Protein AF-A0A957FI33-F1 (afdb_monomer)

Radius of gyration: 19.92 Å; Cα contacts (8 Å, |Δi|>4): 102; chains: 1; bounding box: 42×33×59 Å

Sequence (105 aa):
GLIIGQDITTRKHAEAALRESRSEFNLQQQIATTLLTTPEEHVYEQLLQTILDIFTSEYGYVGYIDDNGDLVLTSLTQNTGHIHQNVDRNIVFPHESWSGIWGKS

Secondary structure (DSSP, 8-state):
-HHHHHHHHHHHHHHHHHHHHHHHHHHHHHHHHHHHHS-GGGHHHHHHHHHHHHHT-S--EEEEE-TTS-EEEEEEB-TTSPBPS--SS-EEE-GGG--GGGS--

Foldseek 3Di:
DVPVVVVVVVVVVVVVVVVVVVLVVVLVVLLVCLCVPPDPLCSQVSNQVSVCVSVVHQWDWDFDQDPQRWTWTPWIADPVSDIDNDPPPTDIHHQCNDDDPSHDD

Structure (mmCIF, N/CA/C/O backbone):
data_AF-A0A957FI33-F1
#
_entry.id   AF-A0A957FI33-F1
#
loop_
_atom_site.group_PDB
_atom_site.id
_atom_site.type_symbol
_atom_site.label_atom_id
_atom_site.label_alt_id
_atom_site.label_comp_id
_atom_site.label_asym_id
_atom_site.label_entity_id
_atom_site.label_seq_id
_atom_site.pdbx_PDB_ins_code
_atom_site.Cartn_x
_atom_site.Cartn_y
_atom_site.Cartn_z
_atom_site.occupancy
_atom_site.B_iso_or_equiv
_atom_site.auth_seq_id
_atom_site.auth_comp_id
_atom_site.auth_asym_id
_atom_site.auth_atom_id
_atom_site.pdbx_PDB_model_num
ATOM 1 N N . GLY A 1 1 ? -21.829 -5.369 41.388 1.00 55.25 1 GLY A N 1
ATOM 2 C CA . GLY A 1 1 ? -20.380 -5.269 41.132 1.00 55.25 1 GLY A CA 1
ATOM 3 C C . GLY A 1 1 ? -19.989 -5.905 39.810 1.00 55.25 1 GLY A C 1
ATOM 4 O O . GLY A 1 1 ? -19.636 -5.182 38.896 1.00 55.25 1 GLY A O 1
ATOM 5 N N . LEU A 1 2 ? -20.078 -7.236 39.695 1.00 58.69 2 LEU A N 1
ATOM 6 C CA . LEU A 1 2 ? -19.484 -8.007 38.588 1.00 58.69 2 LEU A CA 1
ATOM 7 C C . LEU A 1 2 ? -20.294 -8.017 37.270 1.00 58.69 2 LEU A C 1
ATOM 9 O O . LEU A 1 2 ? -19.712 -8.059 36.192 1.00 58.69 2 LEU A O 1
ATOM 13 N N . ILE A 1 3 ? -21.627 -7.937 37.352 1.00 60.59 3 ILE A N 1
ATOM 14 C CA . ILE A 1 3 ? -22.534 -8.082 36.193 1.00 60.59 3 ILE A CA 1
ATOM 15 C C . ILE A 1 3 ? -22.402 -6.907 35.206 1.00 60.59 3 ILE A C 1
ATOM 17 O O . ILE A 1 3 ? -22.408 -7.111 33.999 1.00 60.59 3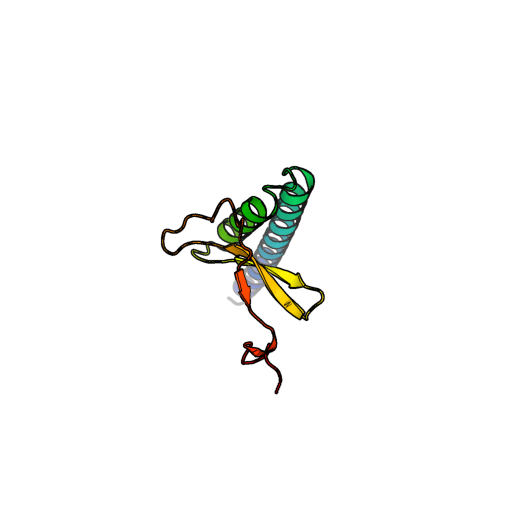 ILE A O 1
ATOM 21 N N . ILE A 1 4 ? -22.186 -5.687 35.712 1.00 61.75 4 ILE A N 1
ATOM 22 C CA . ILE A 1 4 ? -22.021 -4.479 34.884 1.00 61.75 4 ILE A CA 1
ATOM 23 C C . ILE A 1 4 ? -20.700 -4.527 34.093 1.00 61.75 4 ILE A C 1
ATOM 25 O O . ILE A 1 4 ? -20.643 -4.072 32.956 1.00 61.75 4 ILE A O 1
ATOM 29 N N . GLY A 1 5 ? -19.641 -5.107 34.670 1.00 62.69 5 GLY A N 1
ATOM 30 C CA . GLY A 1 5 ? -18.337 -5.221 34.011 1.00 62.69 5 GLY A CA 1
ATOM 31 C C . GLY A 1 5 ? -18.353 -6.178 32.818 1.00 62.69 5 GLY A C 1
ATOM 32 O O . GLY A 1 5 ? -17.862 -5.818 31.754 1.00 62.69 5 GLY A O 1
ATOM 33 N N . GLN A 1 6 ? -18.962 -7.362 32.968 1.00 64.06 6 GLN A N 1
ATOM 34 C CA . GLN A 1 6 ? -19.041 -8.352 31.885 1.00 64.06 6 GLN A CA 1
ATOM 35 C C . GLN A 1 6 ? -19.915 -7.888 30.712 1.00 64.06 6 GLN A C 1
ATOM 37 O O . GLN A 1 6 ? -19.545 -8.109 29.560 1.00 64.06 6 GLN A O 1
ATOM 42 N N . ASP A 1 7 ? -21.025 -7.198 30.990 1.00 69.06 7 ASP A N 1
ATOM 43 C CA . ASP A 1 7 ? -21.898 -6.613 29.962 1.00 69.06 7 ASP A CA 1
ATOM 44 C C . ASP A 1 7 ? -21.135 -5.577 29.108 1.00 69.06 7 ASP A C 1
ATOM 46 O O . ASP A 1 7 ? -21.093 -5.656 27.876 1.00 69.06 7 ASP A O 1
ATOM 50 N N . ILE A 1 8 ? -20.387 -4.678 29.765 1.00 76.88 8 ILE A N 1
ATOM 51 C CA . ILE A 1 8 ? -19.558 -3.676 29.082 1.00 76.88 8 ILE A CA 1
ATOM 52 C C . ILE A 1 8 ? -18.448 -4.337 28.252 1.00 76.88 8 ILE A C 1
ATOM 54 O O . ILE A 1 8 ? -18.197 -3.891 27.130 1.00 76.88 8 ILE A O 1
ATOM 58 N N . THR A 1 9 ? -17.795 -5.391 28.753 1.00 82.94 9 THR A N 1
ATOM 59 C CA . THR A 1 9 ? -16.736 -6.095 28.012 1.00 82.94 9 THR A CA 1
ATOM 60 C C . THR A 1 9 ? -17.270 -6.746 26.739 1.00 82.94 9 THR A C 1
ATOM 62 O O . THR A 1 9 ? -16.685 -6.540 25.673 1.00 82.94 9 THR A O 1
ATOM 65 N N . THR A 1 10 ? -18.387 -7.475 26.816 1.00 85.44 10 THR A N 1
ATOM 66 C CA . THR A 1 10 ? -18.990 -8.147 25.654 1.00 85.44 10 THR A CA 1
ATOM 67 C C . THR A 1 10 ? -19.442 -7.138 24.603 1.00 85.44 10 THR A C 1
ATOM 69 O O . THR A 1 10 ? -19.105 -7.280 23.426 1.00 85.44 10 THR A O 1
ATOM 72 N N . ARG A 1 11 ? -20.126 -6.064 25.019 1.00 86.00 11 ARG A N 1
ATOM 73 C CA . ARG A 1 11 ? -20.549 -4.999 24.100 1.00 86.00 11 ARG A CA 1
ATOM 74 C C . ARG A 1 11 ? -19.356 -4.336 23.413 1.00 86.00 11 ARG A C 1
ATOM 76 O O . ARG A 1 11 ? -19.396 -4.106 22.209 1.00 86.00 11 ARG A O 1
ATOM 83 N N . LYS A 1 12 ? -18.278 -4.060 24.152 1.00 87.12 12 LYS A N 1
ATOM 84 C CA . LYS A 1 12 ? -17.068 -3.442 23.592 1.00 87.12 12 LYS A CA 1
ATOM 85 C C . LYS A 1 12 ? -16.362 -4.326 22.567 1.00 87.12 12 LYS A C 1
ATOM 87 O O . LYS A 1 12 ? -15.876 -3.798 21.572 1.00 87.12 12 LYS A O 1
ATOM 92 N N . HIS A 1 13 ? -16.340 -5.642 22.773 1.00 86.75 13 HIS A N 1
ATOM 93 C CA . HIS A 1 13 ? -15.785 -6.577 21.791 1.00 86.75 13 HIS A CA 1
ATOM 94 C C . HIS A 1 13 ? -16.650 -6.651 20.531 1.00 86.75 13 HIS A C 1
ATOM 96 O O . HIS A 1 13 ? -16.116 -6.588 19.428 1.00 86.75 13 HIS A O 1
ATOM 102 N N . ALA A 1 14 ? -17.977 -6.705 20.684 1.00 89.25 14 ALA A N 1
ATOM 103 C CA . ALA A 1 14 ? -18.894 -6.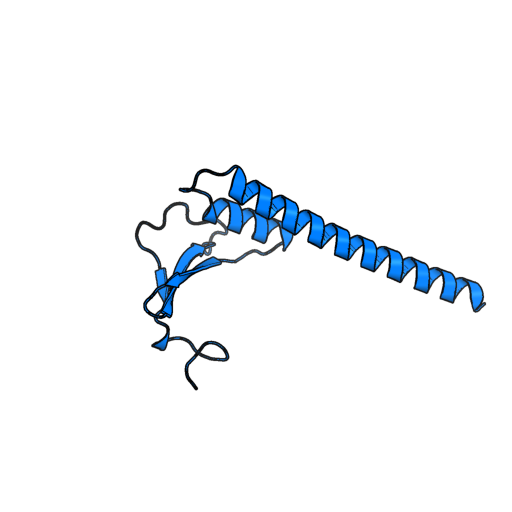675 19.547 1.00 89.25 14 ALA A CA 1
ATOM 104 C C . ALA A 1 14 ? -18.769 -5.368 18.740 1.00 89.25 14 ALA A C 1
ATOM 106 O O . ALA A 1 14 ? -18.735 -5.403 17.514 1.00 89.25 14 ALA A O 1
ATOM 107 N N . GLU A 1 15 ? -18.631 -4.220 19.412 1.00 90.56 15 GLU A N 1
ATOM 108 C CA . GLU A 1 15 ? -18.373 -2.927 18.760 1.00 90.56 15 GLU A CA 1
ATOM 109 C C . GLU A 1 15 ? -17.034 -2.899 18.018 1.00 90.56 15 GLU A C 1
ATOM 111 O O . GLU A 1 15 ? -16.961 -2.378 16.905 1.00 90.56 15 GLU A O 1
ATOM 116 N N . ALA A 1 16 ? -15.974 -3.448 18.616 1.00 90.31 16 ALA A N 1
ATOM 117 C CA . ALA A 1 16 ? -14.657 -3.505 17.993 1.00 90.31 16 ALA A CA 1
ATOM 118 C C . ALA A 1 16 ? -14.663 -4.390 16.739 1.00 90.31 16 ALA A C 1
ATOM 120 O O . ALA A 1 16 ? -14.218 -3.930 15.691 1.00 90.31 16 ALA A O 1
ATOM 121 N N . ALA A 1 17 ? -15.240 -5.592 16.829 1.00 90.94 17 ALA A N 1
ATOM 122 C CA . ALA A 1 17 ? -15.367 -6.516 15.704 1.00 90.94 17 ALA A CA 1
ATOM 123 C C . ALA A 1 17 ? -16.240 -5.935 14.580 1.00 90.94 17 ALA A C 1
ATOM 125 O O . ALA A 1 17 ? -15.899 -6.034 13.403 1.00 90.94 17 ALA A O 1
ATOM 126 N N . LEU A 1 18 ? -17.345 -5.264 14.930 1.00 92.44 18 LEU A N 1
ATOM 127 C CA . LEU A 1 18 ? -18.189 -4.588 13.945 1.00 92.44 18 LEU A CA 1
ATOM 128 C C . LEU A 1 18 ? -17.433 -3.454 13.241 1.00 92.44 18 LEU A C 1
ATOM 130 O O . LEU A 1 18 ? -17.562 -3.279 12.031 1.00 92.44 18 LEU A O 1
ATOM 134 N N . ARG A 1 19 ? -16.642 -2.677 13.990 1.00 89.88 19 ARG A N 1
ATOM 135 C CA . ARG A 1 19 ? -15.817 -1.602 13.430 1.00 89.88 19 ARG A CA 1
ATOM 136 C C . ARG A 1 19 ? -14.753 -2.152 12.485 1.00 89.88 19 ARG A C 1
ATOM 138 O O . ARG A 1 19 ? -14.581 -1.590 11.413 1.00 89.88 19 ARG A O 1
ATOM 145 N N . GLU A 1 20 ? -14.078 -3.228 12.871 1.00 88.88 20 GLU A N 1
ATOM 146 C CA . GLU A 1 20 ? -13.065 -3.901 12.054 1.00 88.88 20 GLU A CA 1
ATOM 147 C C . GLU A 1 20 ? -13.665 -4.422 10.746 1.00 88.88 20 GLU A C 1
ATOM 149 O O . GLU A 1 20 ? -13.242 -3.997 9.674 1.00 88.88 20 GLU A O 1
ATOM 154 N N . SER A 1 21 ? -14.749 -5.198 10.825 1.00 90.62 21 SER A N 1
ATOM 155 C CA . SER A 1 21 ? -15.451 -5.710 9.642 1.00 90.62 21 SER A CA 1
ATOM 156 C C . SER A 1 21 ? -15.939 -4.587 8.717 1.00 90.62 21 SER A C 1
ATOM 158 O O . SER A 1 21 ? -15.854 -4.695 7.493 1.00 90.62 21 SER A O 1
ATOM 160 N N . ARG A 1 22 ? -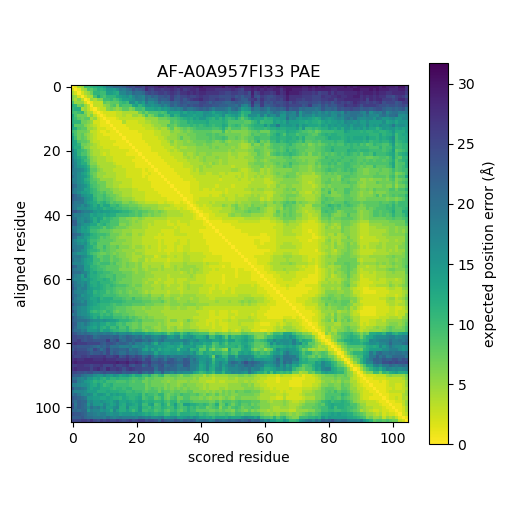16.409 -3.463 9.278 1.00 89.31 22 ARG A N 1
ATOM 161 C CA . ARG A 1 22 ? -16.822 -2.302 8.478 1.00 89.31 22 ARG A CA 1
ATOM 162 C C . ARG A 1 22 ? -15.642 -1.624 7.785 1.00 89.31 22 ARG A C 1
ATOM 164 O O . ARG A 1 22 ? -15.790 -1.196 6.642 1.00 89.31 22 ARG A O 1
ATOM 171 N N . SER A 1 23 ? -14.500 -1.511 8.458 1.00 86.06 23 SER A N 1
ATOM 172 C CA . SER A 1 23 ? -13.275 -0.971 7.863 1.00 86.06 23 SER A CA 1
ATOM 173 C C . SER A 1 23 ? -12.777 -1.852 6.719 1.00 86.06 23 SER A C 1
ATOM 175 O O . SER A 1 23 ? -12.490 -1.330 5.646 1.00 86.06 23 SER A O 1
ATOM 177 N N . GLU A 1 24 ? -12.749 -3.173 6.907 1.00 87.81 24 GLU A N 1
ATOM 178 C CA . GLU A 1 24 ? -12.371 -4.132 5.860 1.00 87.81 24 GLU A CA 1
ATOM 179 C C . GLU A 1 24 ? -13.305 -4.054 4.650 1.00 87.81 24 GLU A C 1
ATOM 181 O O . GLU A 1 24 ? -12.848 -3.970 3.510 1.00 87.81 24 GLU A O 1
ATOM 186 N N . PHE A 1 25 ? -14.619 -4.018 4.888 1.00 90.94 25 PHE A N 1
ATOM 187 C CA . PHE A 1 25 ? -15.605 -3.893 3.819 1.00 90.94 25 PHE A CA 1
ATOM 188 C C . PHE A 1 25 ? -15.444 -2.580 3.042 1.00 90.94 25 PHE A C 1
ATOM 190 O O . PHE A 1 25 ? -15.455 -2.578 1.811 1.00 90.94 25 PHE A O 1
ATOM 197 N N . ASN A 1 26 ? -15.247 -1.461 3.745 1.00 87.81 26 ASN A N 1
ATOM 198 C CA . ASN A 1 26 ? -15.014 -0.164 3.111 1.00 87.81 26 ASN A CA 1
ATOM 199 C C . ASN A 1 26 ? -13.709 -0.137 2.307 1.00 87.81 26 ASN A C 1
ATOM 201 O O . ASN A 1 26 ? -13.670 0.501 1.256 1.00 87.81 26 ASN A O 1
ATOM 205 N N . LEU A 1 27 ? -12.656 -0.808 2.779 1.00 87.50 27 LEU A N 1
ATOM 206 C CA . LEU A 1 27 ? -11.396 -0.943 2.048 1.00 87.50 27 LEU A CA 1
ATOM 207 C C . LEU A 1 27 ? -11.611 -1.708 0.739 1.00 87.50 27 LEU A C 1
ATOM 209 O O . LEU A 1 27 ? -11.254 -1.215 -0.329 1.00 87.50 27 LEU A O 1
ATOM 213 N N . GLN A 1 28 ? -12.255 -2.876 0.810 1.00 89.75 28 GLN A N 1
ATOM 214 C CA . GLN A 1 28 ? -12.550 -3.693 -0.370 1.00 89.75 28 GLN A CA 1
ATOM 215 C C . GLN A 1 28 ? -13.410 -2.934 -1.385 1.00 89.75 28 GLN A C 1
ATOM 217 O O . GLN A 1 28 ? -13.123 -2.957 -2.581 1.00 89.75 28 GLN A O 1
ATOM 222 N N . GLN A 1 29 ? -14.441 -2.230 -0.914 1.00 93.06 29 GLN A N 1
ATOM 223 C CA . GLN A 1 29 ? -15.349 -1.479 -1.776 1.00 93.06 29 GLN A CA 1
ATOM 224 C C . GLN A 1 29 ? -14.646 -0.308 -2.477 1.00 93.06 29 GLN A C 1
ATOM 226 O O . GLN A 1 29 ? -14.856 -0.110 -3.677 1.00 93.06 29 GLN A O 1
ATOM 231 N N . GLN A 1 30 ? -13.802 0.441 -1.764 1.00 88.31 30 GLN A N 1
ATOM 232 C CA . GLN A 1 30 ? -13.060 1.560 -2.348 1.00 88.31 30 GLN A CA 1
ATOM 233 C C . GLN A 1 30 ? -12.029 1.078 -3.367 1.00 88.31 30 GLN A C 1
ATOM 235 O O . GLN A 1 30 ? -12.007 1.598 -4.478 1.00 88.31 30 GLN A O 1
ATOM 240 N N . ILE A 1 31 ? -11.257 0.031 -3.048 1.00 88.75 31 ILE A N 1
ATOM 241 C CA . ILE A 1 31 ? -10.306 -0.570 -3.996 1.00 88.75 31 ILE A CA 1
ATOM 242 C C . ILE A 1 31 ? -11.031 -1.043 -5.259 1.00 88.75 31 ILE A C 1
ATOM 244 O O . ILE A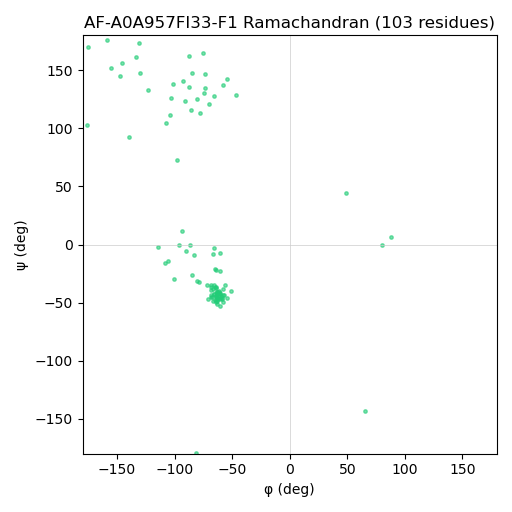 1 31 ? -10.625 -0.693 -6.366 1.00 88.75 31 ILE A O 1
ATOM 248 N N . ALA A 1 32 ? -12.123 -1.800 -5.112 1.00 90.19 32 ALA A N 1
ATOM 249 C CA . ALA A 1 32 ? -12.880 -2.306 -6.253 1.00 90.19 32 ALA A CA 1
ATOM 250 C C . ALA A 1 32 ? -13.426 -1.168 -7.126 1.00 90.19 32 ALA A C 1
ATOM 252 O O . ALA A 1 32 ? -13.347 -1.234 -8.349 1.00 90.19 32 ALA A O 1
ATOM 253 N N . THR A 1 33 ? -13.938 -0.104 -6.504 1.00 90.12 33 THR A N 1
ATOM 254 C CA . THR A 1 33 ? -14.445 1.066 -7.231 1.00 90.12 33 THR A CA 1
ATOM 255 C C . THR A 1 33 ? -13.327 1.752 -7.998 1.00 90.12 33 THR A C 1
ATOM 257 O O . THR A 1 33 ? -13.466 1.946 -9.201 1.00 90.12 33 THR A O 1
ATOM 260 N N . THR A 1 34 ? -12.195 2.030 -7.345 1.00 88.25 34 THR A N 1
ATOM 261 C CA . THR A 1 34 ? -11.028 2.641 -7.987 1.00 88.25 34 THR A CA 1
ATOM 262 C C . THR A 1 34 ? -10.575 1.841 -9.207 1.00 88.25 34 THR A C 1
ATOM 264 O O . THR A 1 34 ? -10.383 2.427 -10.269 1.00 88.25 34 THR A O 1
ATOM 267 N N . LEU A 1 35 ? -10.480 0.513 -9.102 1.00 86.00 35 LEU A N 1
ATOM 268 C CA . LEU A 1 35 ? -10.064 -0.345 -10.217 1.00 86.00 35 LEU A CA 1
ATOM 269 C C . LEU A 1 35 ? -11.069 -0.354 -11.381 1.00 86.00 35 LEU A C 1
ATOM 271 O O . LEU A 1 35 ? -10.666 -0.462 -12.533 1.00 86.00 35 LEU A O 1
ATOM 275 N N . LEU A 1 36 ? -12.370 -0.257 -11.093 1.00 89.75 36 LEU A N 1
ATOM 276 C CA . LEU A 1 36 ? -13.430 -0.344 -12.104 1.00 89.75 36 LEU A 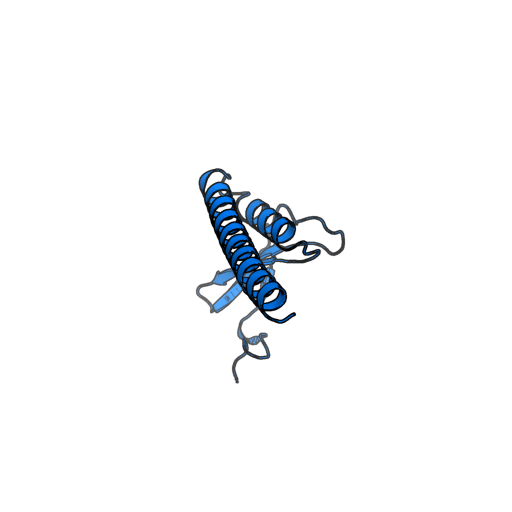CA 1
ATOM 277 C C . LEU A 1 36 ? -13.730 0.989 -12.799 1.00 89.75 36 LEU A C 1
ATOM 279 O O . LEU A 1 36 ? -14.244 0.981 -13.916 1.00 89.75 36 LEU A O 1
ATOM 283 N N . THR A 1 37 ? -13.476 2.124 -12.142 1.00 90.44 37 THR A N 1
ATOM 284 C CA . THR A 1 37 ? -13.866 3.450 -12.654 1.00 90.44 37 THR A CA 1
ATOM 285 C C . THR A 1 37 ? -12.698 4.303 -13.131 1.00 90.44 37 THR A C 1
ATOM 287 O O . THR A 1 37 ? -12.930 5.307 -13.804 1.00 90.44 37 THR A O 1
ATOM 290 N N . THR A 1 38 ? -11.463 3.958 -12.766 1.00 87.81 38 THR A N 1
ATOM 291 C CA . THR A 1 38 ? -10.280 4.748 -13.136 1.00 87.81 38 THR A CA 1
ATOM 292 C C . THR A 1 38 ? -9.752 4.297 -14.498 1.00 87.81 38 THR A C 1
ATOM 294 O O . THR A 1 38 ? -9.652 3.092 -14.731 1.00 87.81 38 THR A O 1
ATOM 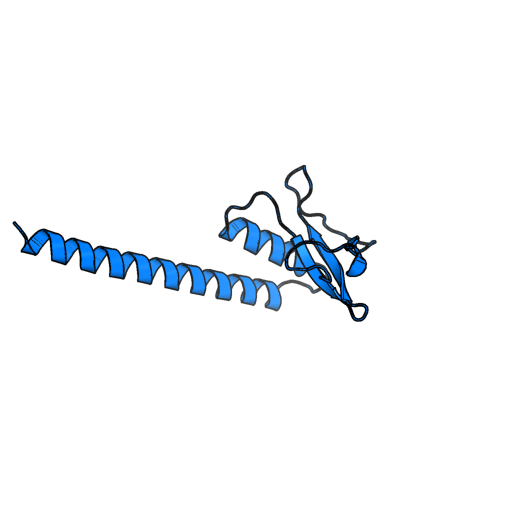297 N N . PRO A 1 39 ? -9.390 5.226 -15.401 1.00 85.94 39 PRO A N 1
ATOM 298 C CA . PRO A 1 39 ? -8.664 4.884 -16.619 1.00 85.94 39 PRO A CA 1
ATOM 299 C C . PRO A 1 39 ? -7.382 4.104 -16.305 1.00 85.94 39 PRO A C 1
ATOM 301 O O . PRO A 1 39 ? -6.697 4.407 -15.328 1.00 85.94 39 PRO A O 1
ATOM 304 N N . GLU A 1 40 ? -7.045 3.128 -17.150 1.00 80.69 40 GLU A N 1
ATOM 305 C CA . GLU A 1 40 ? -5.889 2.235 -16.960 1.00 80.69 40 GLU A CA 1
ATOM 306 C C . GLU A 1 40 ? -4.588 3.003 -16.682 1.00 80.69 40 GLU A C 1
ATOM 308 O O . GLU A 1 40 ? -3.829 2.643 -15.788 1.00 80.69 40 GLU A O 1
ATOM 313 N N . GLU A 1 41 ? -4.382 4.118 -17.378 1.00 80.94 41 GLU A N 1
ATOM 314 C CA . GLU A 1 41 ? -3.187 4.958 -17.266 1.00 80.94 41 GLU A CA 1
ATOM 315 C C . GLU A 1 41 ? -2.999 5.606 -15.873 1.00 80.94 41 GLU A C 1
ATOM 317 O O . GLU A 1 41 ? -1.875 5.918 -15.499 1.00 80.94 41 GLU A O 1
ATOM 322 N N . HIS A 1 42 ? -4.067 5.752 -15.078 1.00 82.44 42 HIS A N 1
ATOM 323 C CA . HIS A 1 42 ? -4.038 6.377 -13.744 1.00 82.44 42 HIS A CA 1
ATOM 324 C C . HIS A 1 42 ? -4.355 5.394 -12.606 1.00 82.44 42 HIS A C 1
ATOM 326 O O . HIS A 1 42 ? -4.358 5.770 -11.429 1.00 82.44 42 HIS A O 1
ATOM 332 N N . VAL A 1 43 ? -4.658 4.130 -12.926 1.00 86.69 43 VAL A N 1
ATOM 333 C CA . VAL A 1 43 ? -5.241 3.189 -11.960 1.00 86.69 43 VAL A CA 1
ATOM 334 C C . VAL A 1 43 ? -4.327 2.943 -10.758 1.00 86.69 43 VAL A C 1
ATOM 336 O O . VAL A 1 43 ? -4.796 2.911 -9.621 1.00 86.69 43 VAL A O 1
ATOM 339 N N . TYR A 1 44 ? -3.017 2.829 -10.982 1.00 86.81 44 TYR A N 1
ATOM 340 C CA . TYR A 1 44 ? -2.046 2.520 -9.931 1.00 86.81 44 TYR A CA 1
ATOM 341 C C . TYR A 1 44 ? -1.813 3.686 -8.970 1.00 86.81 44 TYR A C 1
ATOM 343 O O . TYR A 1 44 ? -1.638 3.470 -7.772 1.00 86.81 44 TYR A O 1
ATOM 351 N N . GLU A 1 45 ? -1.850 4.917 -9.472 1.00 86.25 45 GLU A N 1
ATOM 352 C CA . GLU A 1 45 ? -1.690 6.126 -8.663 1.00 86.25 45 GLU A CA 1
ATOM 353 C C . GLU A 1 45 ? -2.909 6.352 -7.780 1.00 86.25 45 GLU A C 1
ATOM 355 O O . GLU A 1 45 ? -2.783 6.561 -6.573 1.00 86.25 45 GLU A O 1
ATOM 360 N N . GLN A 1 46 ? -4.101 6.235 -8.370 1.00 88.12 46 GLN A N 1
ATOM 361 C CA . GLN A 1 46 ? -5.350 6.367 -7.635 1.00 88.12 46 GLN A CA 1
ATOM 362 C C . GLN A 1 46 ? -5.498 5.247 -6.598 1.00 88.12 46 GLN A C 1
ATOM 364 O O . GLN A 1 46 ? -5.981 5.484 -5.486 1.00 88.12 46 GLN A O 1
ATOM 369 N N . LEU A 1 47 ? -5.054 4.030 -6.932 1.00 89.12 47 LEU A N 1
ATOM 370 C CA . LEU A 1 47 ? -5.017 2.910 -5.998 1.00 89.12 47 LEU A CA 1
ATOM 371 C C . LEU A 1 47 ? -4.062 3.188 -4.833 1.00 89.12 47 LEU A C 1
ATOM 373 O O . LEU A 1 47 ? -4.468 3.028 -3.683 1.00 89.12 47 LEU A O 1
ATOM 377 N N . LEU A 1 48 ? -2.833 3.640 -5.107 1.00 90.44 48 LEU A N 1
ATOM 378 C CA . LEU A 1 48 ? -1.873 3.989 -4.061 1.00 90.44 48 LEU A CA 1
ATOM 379 C C . LEU A 1 48 ? -2.432 5.088 -3.148 1.00 90.44 48 LEU A C 1
ATOM 381 O O . LEU A 1 48 ? -2.400 4.920 -1.933 1.00 90.44 48 LEU A O 1
ATOM 385 N N . GLN A 1 49 ? -3.015 6.155 -3.707 1.00 89.38 49 GLN A N 1
ATOM 386 C CA . GLN A 1 49 ? -3.632 7.224 -2.913 1.00 89.38 49 GLN A CA 1
ATOM 387 C C . GLN A 1 49 ? -4.745 6.685 -2.008 1.00 89.38 49 GLN A C 1
ATOM 389 O O . GLN A 1 49 ? -4.757 6.962 -0.812 1.00 89.38 49 GLN A O 1
ATOM 394 N N . THR A 1 50 ? -5.633 5.850 -2.558 1.00 88.88 50 THR A N 1
ATOM 395 C CA . THR A 1 50 ? -6.730 5.227 -1.799 1.00 88.88 50 THR A CA 1
ATOM 396 C C . THR A 1 50 ? -6.192 4.419 -0.614 1.00 88.88 50 THR A C 1
ATOM 398 O O . THR A 1 50 ? -6.717 4.504 0.494 1.00 88.88 50 THR A O 1
ATOM 401 N N . ILE A 1 51 ? -5.125 3.644 -0.828 1.00 89.50 51 ILE A N 1
ATOM 402 C CA . ILE A 1 51 ? -4.493 2.837 0.221 1.00 89.50 51 ILE A CA 1
ATOM 403 C C . ILE A 1 51 ? -3.857 3.746 1.282 1.00 89.50 51 ILE A C 1
ATOM 405 O O . ILE A 1 51 ? -4.106 3.553 2.472 1.00 89.50 51 ILE A O 1
ATOM 409 N N . LEU A 1 52 ? -3.081 4.755 0.881 1.00 90.56 52 LEU A N 1
ATOM 410 C CA . LEU A 1 52 ? -2.432 5.686 1.811 1.00 90.56 52 LEU A CA 1
ATOM 411 C C . LEU A 1 52 ? -3.446 6.411 2.699 1.00 90.56 52 LEU A C 1
ATOM 413 O O . LEU A 1 52 ? -3.240 6.485 3.910 1.00 90.56 52 LEU A O 1
ATOM 417 N N . ASP A 1 53 ? -4.558 6.872 2.123 1.00 88.38 53 ASP A N 1
ATOM 418 C CA . ASP A 1 53 ? -5.621 7.562 2.855 1.00 88.38 53 ASP A CA 1
ATOM 419 C C . ASP A 1 53 ? -6.265 6.642 3.902 1.00 88.38 53 ASP A C 1
ATOM 421 O O . ASP A 1 53 ? -6.438 7.030 5.060 1.00 88.38 53 ASP A O 1
ATOM 425 N N . ILE A 1 54 ? -6.568 5.393 3.529 1.00 85.31 54 ILE A N 1
ATOM 426 C CA . ILE A 1 54 ? -7.193 4.419 4.436 1.00 85.31 54 ILE A CA 1
ATOM 427 C C . ILE A 1 54 ? -6.255 4.050 5.588 1.00 85.31 54 ILE A C 1
ATOM 429 O O . ILE A 1 54 ? -6.690 3.969 6.739 1.00 85.31 54 ILE A O 1
ATOM 433 N N . PHE A 1 55 ? -4.972 3.841 5.296 1.00 88.00 55 PHE A N 1
ATOM 434 C CA . PHE A 1 55 ? -3.979 3.474 6.304 1.00 88.00 55 PHE A CA 1
ATOM 435 C C . PHE A 1 55 ? -3.343 4.680 7.004 1.00 88.00 55 PHE A C 1
ATOM 437 O O . PHE A 1 55 ? -2.503 4.487 7.881 1.00 88.00 55 PHE A O 1
ATOM 444 N N . THR A 1 56 ? -3.730 5.911 6.646 1.00 89.56 56 THR A N 1
ATOM 445 C CA . THR A 1 56 ? -3.124 7.153 7.161 1.00 89.56 56 THR A CA 1
ATOM 446 C C . THR A 1 56 ? -1.592 7.103 7.084 1.00 89.56 56 THR A C 1
ATOM 448 O O . THR A 1 56 ? -0.880 7.392 8.045 1.00 89.56 56 THR A O 1
ATOM 451 N N . SER A 1 57 ? -1.081 6.631 5.949 1.00 89.69 57 SER A N 1
ATOM 452 C CA . SER A 1 57 ? 0.345 6.398 5.730 1.00 89.69 57 SER A CA 1
ATOM 453 C C . SER A 1 57 ? 0.953 7.530 4.912 1.00 89.69 57 SER A C 1
ATOM 455 O O . SER A 1 57 ? 0.361 7.990 3.943 1.00 89.69 57 SER A O 1
ATOM 457 N N . GLU A 1 58 ? 2.147 7.973 5.305 1.00 88.25 58 GLU A N 1
ATOM 458 C CA . GLU A 1 58 ? 2.877 9.042 4.608 1.00 88.25 58 GLU A CA 1
ATOM 459 C C . GLU A 1 58 ? 3.584 8.527 3.347 1.00 88.25 58 GLU A C 1
ATOM 461 O O . GLU A 1 58 ? 3.690 9.241 2.353 1.00 88.25 58 GLU A O 1
ATOM 466 N N . TYR A 1 59 ? 4.032 7.268 3.378 1.00 89.00 59 TYR A N 1
ATOM 467 C CA . TYR A 1 59 ? 4.814 6.658 2.309 1.00 89.00 59 TYR A CA 1
ATOM 468 C C . TYR A 1 59 ? 4.256 5.302 1.892 1.00 89.00 59 TYR A C 1
ATOM 470 O O . TYR A 1 59 ? 3.760 4.535 2.718 1.00 89.00 59 TYR A O 1
ATOM 478 N N . GLY A 1 60 ? 4.402 4.983 0.609 1.00 90.19 60 GLY A N 1
ATOM 479 C CA . GLY A 1 60 ? 4.017 3.695 0.050 1.00 90.19 60 GLY A CA 1
ATOM 480 C C . GLY A 1 60 ? 4.394 3.550 -1.418 1.00 90.19 60 GLY A C 1
ATOM 481 O O . GLY A 1 60 ? 4.804 4.506 -2.080 1.00 90.19 60 GLY A O 1
ATOM 482 N N . TYR A 1 61 ? 4.252 2.328 -1.921 1.00 90.12 61 TYR A N 1
ATOM 483 C CA . TYR A 1 61 ? 4.433 2.006 -3.329 1.00 90.12 61 TYR A CA 1
ATOM 484 C C . TYR A 1 61 ? 3.466 0.904 -3.765 1.00 90.12 61 TYR A C 1
ATOM 486 O O . TYR A 1 61 ? 3.009 0.098 -2.956 1.00 90.12 61 TYR A O 1
ATOM 494 N N . VAL A 1 62 ? 3.186 0.871 -5.063 1.00 88.50 62 VAL A N 1
ATOM 495 C CA . VAL A 1 62 ? 2.493 -0.210 -5.759 1.00 88.50 62 VAL A CA 1
ATOM 496 C C . VAL A 1 62 ? 3.406 -0.696 -6.875 1.00 88.50 62 VAL A C 1
ATOM 498 O O . VAL A 1 62 ? 3.975 0.101 -7.622 1.00 88.50 62 VAL A O 1
ATOM 501 N N . GLY A 1 63 ? 3.550 -2.009 -6.979 1.00 89.12 63 GLY A N 1
ATOM 502 C CA . GLY A 1 63 ? 4.344 -2.657 -8.007 1.00 89.12 63 GLY A CA 1
ATOM 503 C C . GLY A 1 63 ? 3.915 -4.102 -8.202 1.00 89.12 63 GLY A C 1
ATOM 504 O O . GLY A 1 63 ? 3.057 -4.611 -7.476 1.00 89.12 63 GLY A O 1
ATOM 505 N N . TYR A 1 64 ? 4.523 -4.755 -9.178 1.00 89.12 64 TYR A N 1
ATOM 506 C CA . TYR A 1 64 ? 4.297 -6.159 -9.492 1.00 89.12 64 TYR A CA 1
ATOM 507 C C . TYR A 1 64 ? 5.630 -6.875 -9.693 1.00 89.12 64 TYR A C 1
ATOM 509 O O . TYR A 1 64 ? 6.663 -6.241 -9.902 1.00 89.12 64 TYR A O 1
ATOM 517 N N . ILE A 1 65 ? 5.597 -8.202 -9.606 1.00 92.50 65 ILE A N 1
ATOM 518 C CA . ILE A 1 65 ? 6.740 -9.040 -9.960 1.00 92.50 65 ILE A CA 1
ATOM 519 C C . ILE A 1 65 ? 6.608 -9.410 -11.431 1.00 92.50 65 ILE A C 1
ATOM 521 O O . ILE A 1 65 ? 5.560 -9.922 -11.830 1.00 92.50 65 ILE A O 1
ATOM 525 N N . ASP A 1 66 ? 7.623 -9.094 -12.230 1.00 93.12 66 ASP A N 1
ATOM 526 C CA . ASP A 1 66 ? 7.632 -9.404 -13.659 1.00 93.12 66 ASP A CA 1
ATOM 527 C C . ASP A 1 66 ? 8.036 -10.861 -13.944 1.00 93.12 66 ASP A C 1
ATOM 529 O O . ASP A 1 66 ? 8.318 -11.652 -13.040 1.00 93.12 66 ASP A O 1
ATOM 533 N N . ASP A 1 67 ? 8.083 -11.219 -15.227 1.00 94.62 67 ASP A N 1
ATOM 534 C CA . ASP A 1 67 ? 8.444 -12.568 -15.674 1.00 94.62 67 ASP A CA 1
ATOM 535 C C . ASP A 1 67 ? 9.898 -12.960 -15.339 1.00 94.62 67 ASP A C 1
ATOM 537 O O . ASP A 1 67 ? 10.217 -14.150 -15.284 1.00 94.62 67 ASP A O 1
ATOM 541 N N . ASN A 1 68 ? 10.784 -11.988 -15.094 1.00 92.69 68 ASN A N 1
ATOM 542 C CA . ASN A 1 68 ? 12.163 -12.232 -14.656 1.00 92.69 68 ASN A CA 1
ATOM 543 C C . ASN A 1 68 ? 12.252 -12.454 -13.137 1.00 92.69 68 ASN A C 1
ATOM 545 O O . ASN A 1 68 ? 13.287 -12.890 -12.626 1.00 92.69 68 ASN A O 1
ATOM 549 N N . GLY A 1 69 ? 11.154 -12.211 -12.418 1.00 91.75 69 GLY A N 1
ATOM 550 C CA . GLY A 1 69 ? 11.085 -12.248 -10.966 1.00 91.75 69 GLY A CA 1
ATOM 551 C C . GLY A 1 69 ? 11.445 -10.917 -10.309 1.00 91.75 69 GLY A C 1
ATOM 552 O O . GLY A 1 69 ? 11.516 -10.867 -9.083 1.00 91.75 69 GLY A O 1
ATOM 553 N N . ASP A 1 70 ? 11.652 -9.853 -11.083 1.00 93.44 70 ASP A N 1
ATOM 554 C CA . ASP A 1 70 ? 12.075 -8.554 -10.576 1.00 93.44 70 ASP A CA 1
ATOM 555 C C . ASP A 1 70 ? 10.873 -7.725 -10.110 1.00 93.44 70 ASP A C 1
ATOM 557 O O . ASP A 1 70 ? 9.775 -7.812 -10.663 1.00 93.44 70 ASP A O 1
ATOM 561 N N . LEU A 1 71 ? 11.070 -6.896 -9.080 1.00 91.19 71 LEU A N 1
ATOM 562 C CA . LEU A 1 71 ? 10.017 -6.029 -8.554 1.00 91.19 71 LEU A CA 1
ATOM 563 C C . LEU A 1 71 ? 10.005 -4.747 -9.371 1.00 91.19 71 LEU A C 1
ATOM 565 O O . LEU A 1 71 ? 10.945 -3.953 -9.324 1.00 91.19 71 LEU A O 1
ATOM 569 N N . VAL A 1 72 ? 8.905 -4.534 -10.075 1.00 90.38 72 VAL A N 1
ATOM 570 C CA . VAL A 1 72 ? 8.671 -3.379 -10.927 1.00 90.38 72 VAL A CA 1
ATOM 571 C C . VAL A 1 72 ? 7.710 -2.441 -10.211 1.00 90.38 72 VAL A C 1
ATOM 573 O O . VAL A 1 72 ? 6.540 -2.769 -10.018 1.00 90.38 72 VAL A O 1
ATOM 576 N N . LEU A 1 73 ? 8.192 -1.269 -9.795 1.00 88.56 73 LEU A N 1
ATOM 577 C CA . LEU A 1 73 ? 7.339 -0.254 -9.177 1.00 88.56 73 LEU A CA 1
ATOM 578 C C . LEU A 1 73 ? 6.584 0.538 -10.242 1.00 88.56 73 LEU A C 1
ATOM 580 O O . LEU A 1 73 ? 7.195 1.138 -11.127 1.00 88.56 73 LEU A O 1
ATOM 584 N N . THR A 1 74 ? 5.261 0.576 -10.103 1.00 86.88 74 THR A N 1
ATOM 585 C CA . THR A 1 74 ? 4.342 1.299 -10.992 1.00 86.88 74 THR A CA 1
ATOM 586 C C . THR A 1 74 ? 3.900 2.634 -10.396 1.00 86.88 74 THR A C 1
ATOM 588 O O . THR A 1 74 ? 3.657 3.585 -11.129 1.00 86.88 74 THR A O 1
ATOM 591 N N . SER A 1 75 ? 3.829 2.740 -9.065 1.00 86.81 75 SER A N 1
ATOM 592 C CA . SER A 1 75 ? 3.549 3.997 -8.363 1.00 86.81 75 SER A CA 1
ATOM 593 C C . SER A 1 75 ? 4.271 4.042 -7.018 1.00 86.81 75 SER A C 1
ATOM 595 O O . SER A 1 75 ? 4.429 3.011 -6.366 1.00 86.81 75 SER A O 1
ATOM 597 N N . LEU A 1 76 ? 4.725 5.222 -6.590 1.00 88.50 76 LEU A N 1
ATOM 598 C CA . LEU A 1 76 ? 5.350 5.429 -5.281 1.00 88.50 76 LEU A CA 1
ATOM 599 C C . LEU A 1 76 ? 5.230 6.880 -4.804 1.00 88.50 76 LEU A C 1
ATOM 601 O O . LEU A 1 76 ? 5.184 7.820 -5.604 1.00 88.50 76 LEU A O 1
ATOM 605 N N . THR A 1 77 ? 5.222 7.059 -3.487 1.00 85.88 77 THR A N 1
ATOM 606 C CA . THR A 1 77 ? 5.286 8.369 -2.828 1.00 85.88 77 THR A CA 1
ATOM 607 C C . THR A 1 77 ? 6.695 8.948 -2.894 1.00 85.88 77 THR A C 1
ATOM 609 O O . THR A 1 77 ? 7.657 8.281 -2.507 1.00 85.88 77 THR A O 1
ATOM 612 N N . GLN A 1 78 ? 6.833 10.204 -3.315 1.00 72.19 78 GLN A N 1
ATOM 613 C CA . GLN A 1 78 ? 8.093 10.933 -3.187 1.00 72.19 78 GLN A CA 1
ATOM 614 C C . GLN A 1 78 ? 8.346 11.387 -1.750 1.00 72.19 78 GLN A C 1
ATOM 616 O O . GLN A 1 78 ? 7.429 11.525 -0.946 1.00 72.19 78 GLN A O 1
ATOM 621 N N . ASN A 1 79 ? 9.595 11.766 -1.476 1.00 61.38 79 ASN A N 1
ATOM 622 C CA . ASN A 1 79 ? 10.015 12.397 -0.221 1.00 61.38 79 ASN A CA 1
ATOM 623 C C . ASN A 1 79 ? 9.310 13.749 0.058 1.00 61.38 79 ASN A C 1
ATOM 625 O O . ASN A 1 79 ? 9.494 14.346 1.111 1.00 61.38 79 ASN A O 1
ATOM 629 N N . THR A 1 80 ? 8.535 14.261 -0.906 1.00 61.81 80 THR A N 1
ATOM 630 C CA . THR A 1 80 ? 7.693 15.461 -0.797 1.00 61.81 80 THR A CA 1
ATOM 631 C C . THR A 1 80 ? 6.228 15.148 -0.465 1.00 61.81 80 THR A C 1
ATOM 633 O O . THR A 1 80 ? 5.430 16.075 -0.374 1.00 61.81 80 THR A O 1
ATOM 636 N N . GLY A 1 81 ? 5.854 13.871 -0.310 1.00 60.38 81 GLY A N 1
ATOM 637 C CA . GLY A 1 81 ? 4.481 13.427 -0.034 1.00 60.38 81 GLY A CA 1
ATOM 638 C C . GLY A 1 81 ? 3.561 13.372 -1.261 1.00 60.38 81 GLY A C 1
ATOM 639 O O . GLY A 1 81 ? 2.399 12.998 -1.141 1.00 60.38 81 GLY A O 1
ATOM 640 N N . HIS A 1 82 ? 4.057 13.723 -2.451 1.00 66.50 82 HIS A N 1
ATOM 641 C CA . HIS A 1 82 ? 3.301 13.618 -3.700 1.00 66.50 82 HIS A CA 1
ATOM 642 C C . HIS A 1 82 ? 3.554 12.276 -4.399 1.00 66.50 82 HI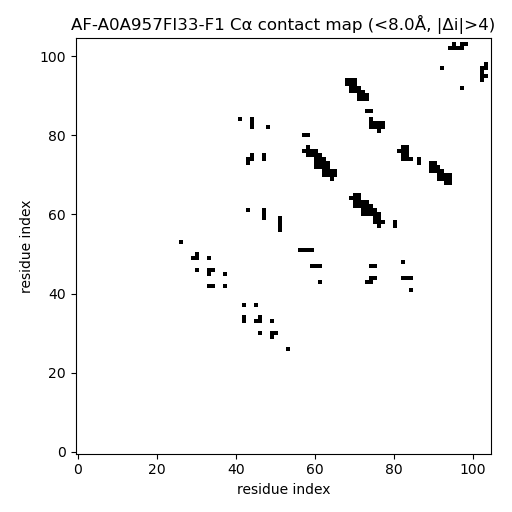S A C 1
ATOM 644 O O . HIS A 1 82 ? 4.690 11.794 -4.448 1.00 66.50 82 HIS A O 1
ATOM 650 N N . ILE A 1 83 ? 2.504 11.690 -4.975 1.00 63.91 83 ILE A N 1
ATOM 651 C CA . ILE A 1 83 ? 2.605 10.489 -5.812 1.00 63.91 83 ILE A CA 1
ATOM 652 C C . ILE A 1 83 ? 3.215 10.869 -7.167 1.00 63.91 83 ILE A C 1
ATOM 654 O O . ILE A 1 83 ? 2.847 11.880 -7.766 1.00 63.91 83 ILE A O 1
ATOM 658 N N . HIS A 1 84 ? 4.181 10.078 -7.642 1.00 65.50 84 HIS A N 1
ATOM 659 C CA . HIS A 1 84 ? 4.770 10.271 -8.967 1.00 65.50 84 HIS A CA 1
ATOM 660 C C . HIS A 1 84 ? 3.757 9.905 -10.057 1.00 65.50 84 HIS A C 1
ATOM 662 O O . HIS A 1 84 ? 3.315 8.763 -10.107 1.00 65.50 84 HIS A O 1
ATOM 668 N N . GLN A 1 85 ? 3.437 10.871 -10.924 1.00 55.09 85 GLN A N 1
ATOM 669 C CA . GLN A 1 85 ? 2.298 10.787 -11.842 1.00 55.09 85 GLN A CA 1
ATOM 670 C C . GLN A 1 85 ? 2.623 10.234 -13.240 1.00 55.09 85 GLN A C 1
ATOM 672 O O . GLN A 1 85 ? 1.875 10.467 -14.175 1.00 55.09 85 GLN A O 1
ATOM 677 N N . ASN A 1 86 ? 3.811 9.660 -13.438 1.00 52.38 86 ASN A N 1
ATOM 678 C CA . ASN A 1 86 ? 4.271 9.140 -14.728 1.00 52.38 86 ASN A CA 1
ATOM 679 C C . ASN A 1 86 ? 5.630 8.468 -14.527 1.00 52.38 86 ASN A C 1
ATOM 681 O O . ASN A 1 86 ? 6.663 9.134 -14.389 1.00 52.38 86 ASN A O 1
ATOM 685 N N . VAL A 1 87 ? 5.631 7.143 -14.495 1.00 49.88 87 VAL A N 1
ATOM 686 C CA . VAL A 1 87 ? 6.847 6.340 -14.460 1.00 49.88 87 VAL A CA 1
ATOM 687 C C . VAL A 1 87 ? 7.136 5.881 -15.890 1.00 49.88 87 VAL A C 1
ATOM 689 O O . VAL A 1 87 ? 6.998 4.721 -16.240 1.00 49.88 87 VAL A O 1
ATOM 692 N N . ASP A 1 88 ? 7.590 6.806 -16.738 1.00 51.97 88 ASP A N 1
ATOM 693 C CA . ASP A 1 88 ? 8.103 6.476 -18.085 1.00 51.97 88 ASP A CA 1
ATOM 694 C C . ASP A 1 88 ? 9.413 5.642 -18.009 1.00 51.97 88 ASP A C 1
ATOM 696 O O . ASP A 1 88 ? 9.999 5.220 -19.003 1.00 51.97 88 ASP A O 1
ATOM 700 N N . ARG A 1 89 ? 9.904 5.396 -16.786 1.00 58.53 89 ARG A N 1
ATOM 701 C CA . ARG A 1 89 ? 10.981 4.461 -16.456 1.00 58.53 89 ARG A CA 1
ATOM 702 C C . ARG A 1 89 ? 10.626 3.726 -15.178 1.00 58.53 89 ARG A C 1
ATOM 704 O O . ARG A 1 89 ? 10.917 4.233 -14.096 1.00 58.53 89 ARG A O 1
ATOM 711 N N . ASN A 1 90 ? 9.992 2.563 -15.313 1.00 68.81 90 ASN A N 1
ATOM 712 C CA . ASN A 1 90 ? 9.712 1.684 -14.181 1.00 68.81 90 ASN A CA 1
ATOM 713 C C . ASN A 1 90 ? 10.969 1.533 -13.317 1.00 68.81 90 ASN A C 1
ATOM 715 O O . ASN A 1 90 ? 12.050 1.243 -13.837 1.00 68.81 90 ASN A O 1
ATOM 719 N N . ILE A 1 91 ? 10.839 1.762 -12.008 1.00 84.00 91 ILE A N 1
ATOM 720 C CA . ILE A 1 91 ? 11.934 1.471 -11.083 1.00 84.00 91 ILE A CA 1
ATOM 721 C C . ILE A 1 91 ? 11.922 -0.036 -10.874 1.00 84.00 91 ILE A C 1
ATOM 723 O O . ILE A 1 91 ? 10.967 -0.577 -10.319 1.00 84.00 91 ILE A O 1
ATOM 727 N N . VAL A 1 92 ? 12.971 -0.697 -11.352 1.00 89.56 92 VAL A N 1
ATOM 728 C CA . VAL A 1 92 ? 13.128 -2.147 -11.257 1.00 89.56 92 VAL A CA 1
ATOM 729 C C . VAL A 1 92 ? 14.118 -2.466 -10.145 1.00 89.56 92 VAL A C 1
ATOM 731 O O . VAL A 1 92 ? 15.238 -1.953 -10.137 1.00 89.56 92 VAL A O 1
ATOM 734 N N . PHE A 1 93 ? 13.698 -3.317 -9.215 1.00 89.69 93 PHE A N 1
ATOM 735 C CA . PHE A 1 93 ? 14.534 -3.892 -8.170 1.00 89.69 93 PHE A CA 1
ATOM 736 C C . PHE A 1 93 ? 14.777 -5.368 -8.489 1.00 89.69 93 PHE A C 1
ATOM 738 O O . PHE A 1 93 ? 13.864 -6.179 -8.285 1.00 89.69 93 PHE A O 1
ATOM 745 N N . PRO A 1 94 ? 15.983 -5.727 -8.963 1.00 92.56 94 PRO A N 1
ATOM 746 C CA . PRO A 1 94 ? 16.299 -7.099 -9.330 1.00 92.56 94 PRO A CA 1
ATOM 747 C C . PRO A 1 94 ? 16.101 -8.062 -8.162 1.00 92.56 94 PRO A C 1
ATOM 749 O O . PRO A 1 94 ? 16.531 -7.763 -7.048 1.00 92.56 94 PRO A O 1
ATOM 752 N N . HIS A 1 95 ? 15.508 -9.233 -8.392 1.00 91.00 95 HIS A N 1
ATOM 753 C CA . HIS A 1 95 ? 15.267 -10.219 -7.326 1.00 91.00 95 HIS A CA 1
ATOM 754 C C . HIS A 1 95 ? 16.556 -10.615 -6.590 1.00 91.00 95 HIS A C 1
ATOM 756 O O . HIS A 1 95 ? 16.580 -10.825 -5.379 1.00 91.00 95 HIS A O 1
ATOM 762 N N . GLU A 1 96 ? 17.667 -10.671 -7.318 1.00 90.56 96 GLU A N 1
ATOM 763 C CA . GLU A 1 96 ? 19.001 -10.941 -6.779 1.00 90.56 96 GLU A CA 1
ATOM 764 C C . GLU A 1 96 ? 19.485 -9.917 -5.743 1.00 90.56 96 GLU A C 1
ATOM 766 O O . GLU A 1 96 ? 20.341 -10.248 -4.924 1.00 90.56 96 GLU A O 1
ATOM 771 N N . SER A 1 97 ? 18.938 -8.697 -5.744 1.00 90.12 97 SER A N 1
ATOM 772 C CA . SER A 1 97 ? 19.278 -7.668 -4.761 1.00 90.12 97 SER A CA 1
ATOM 773 C C . SER A 1 97 ? 18.385 -7.703 -3.522 1.00 90.12 97 SER A C 1
ATOM 775 O O . SER A 1 97 ? 18.586 -6.905 -2.603 1.00 90.12 97 SER A O 1
ATOM 777 N N . TRP A 1 98 ? 17.357 -8.554 -3.495 1.00 91.25 98 TRP A N 1
ATOM 778 C CA . TRP A 1 98 ? 16.440 -8.617 -2.365 1.00 91.25 98 TRP A CA 1
ATOM 779 C C . TRP A 1 98 ? 17.122 -9.290 -1.174 1.00 91.25 98 TRP A C 1
ATOM 781 O O . TRP A 1 98 ? 17.954 -10.186 -1.311 1.00 91.25 98 TRP A O 1
ATOM 791 N N . SER A 1 99 ? 16.758 -8.849 0.025 1.00 87.56 99 SER A N 1
ATOM 792 C CA . SER A 1 99 ? 17.295 -9.361 1.285 1.00 87.56 99 SER A CA 1
ATOM 793 C C . SER A 1 99 ? 16.167 -9.700 2.259 1.00 87.56 99 SER A C 1
ATOM 7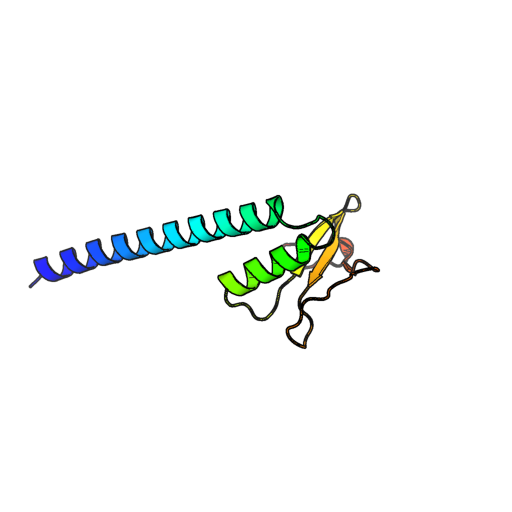95 O O . SER A 1 99 ? 14.990 -9.441 1.998 1.00 87.56 99 SER A O 1
ATOM 797 N N . GLY A 1 100 ? 16.513 -10.303 3.397 1.00 87.25 100 GLY A N 1
ATOM 798 C CA . GLY A 1 100 ? 15.529 -10.717 4.395 1.00 87.25 100 GLY A CA 1
ATOM 799 C C . GLY A 1 100 ? 14.612 -11.824 3.872 1.00 87.25 100 GLY A C 1
ATOM 800 O O . GLY A 1 100 ? 15.047 -12.685 3.115 1.00 87.25 100 GLY A O 1
ATOM 801 N N . ILE A 1 101 ? 13.334 -11.786 4.264 1.00 87.31 101 ILE A N 1
ATOM 802 C CA . ILE A 1 101 ? 12.330 -12.808 3.901 1.00 87.31 101 ILE A CA 1
ATOM 803 C C . ILE A 1 101 ? 11.979 -12.844 2.406 1.00 87.31 101 ILE A C 1
ATOM 805 O O . ILE A 1 101 ? 11.257 -13.736 1.974 1.00 87.31 101 ILE A O 1
ATOM 809 N N . TRP A 1 102 ? 12.469 -11.873 1.638 1.00 85.50 102 TRP A N 1
ATOM 810 C CA . TRP A 1 102 ? 12.220 -11.746 0.208 1.00 85.50 102 TRP A CA 1
ATOM 811 C C . TRP A 1 102 ? 13.452 -12.141 -0.629 1.00 85.50 102 TRP A C 1
ATOM 813 O O . TRP A 1 102 ? 13.327 -12.369 -1.821 1.00 85.50 102 TRP A O 1
ATOM 823 N N . GLY A 1 103 ? 14.643 -12.256 -0.029 1.00 83.94 103 GLY A N 1
ATOM 824 C CA . GLY A 1 103 ? 15.873 -12.622 -0.741 1.00 83.94 103 GLY A CA 1
ATOM 825 C C . GLY A 1 103 ? 16.111 -14.131 -0.841 1.00 83.94 103 GLY A C 1
ATOM 826 O O . GLY A 1 103 ? 15.569 -14.921 -0.064 1.00 83.94 103 GLY A O 1
ATOM 827 N N . LYS A 1 104 ? 16.993 -14.542 -1.763 1.00 74.88 104 LYS A N 1
ATOM 828 C CA . LYS A 1 104 ? 17.524 -15.915 -1.781 1.00 74.88 104 LYS A CA 1
ATOM 829 C C . LYS A 1 104 ? 18.374 -16.145 -0.525 1.00 74.88 104 LYS A C 1
ATOM 831 O O . LYS A 1 104 ? 19.252 -15.339 -0.222 1.00 74.88 104 LYS A O 1
ATOM 836 N N . SER A 1 105 ? 18.067 -17.219 0.204 1.00 65.56 105 SER A N 1
ATOM 837 C CA . SER A 1 105 ? 18.824 -17.684 1.379 1.00 65.56 105 SER A CA 1
ATOM 838 C C . SER A 1 105 ? 20.096 -18.424 0.985 1.00 65.56 105 SER A C 1
ATOM 840 O O . SER A 1 105 ? 20.067 -19.105 -0.066 1.00 65.56 105 SER A O 1
#

pLDDT: mean 82.94, std 11.53, range [49.88, 94.62]

Nearest PDB structures (foldseek):
  6oap-assembly1_B  TM=6.593E-01  e=6.319E-01  [Leptolyngbya] sp. JSC-1
  6ob8-assembly1_B  TM=5.819E-01  e=6.726E-01  [Leptolyngbya] sp. JSC-1
  6oaq-assembly1_B  TM=4.995E-01  e=5.577E-01  [Leptolyngbya] sp. JSC-1
  6oap-assembly1_A  TM=4.964E-01  e=6.726E-01  [Leptolyngbya] sp. JSC-1
  6ob8-assembly1_A  TM=4.951E-01  e=8.633E-01  [Leptolyngbya] sp. JSC-1

Mean predicted aligned error: 8.86 Å

Solvent-accessible surface area (backbone atoms only — not comparable to full-atom values): 6203 Å² total; per-residue (Å²): 124,68,70,66,54,55,53,53,50,53,52,51,50,53,52,50,52,51,50,50,55,49,50,53,51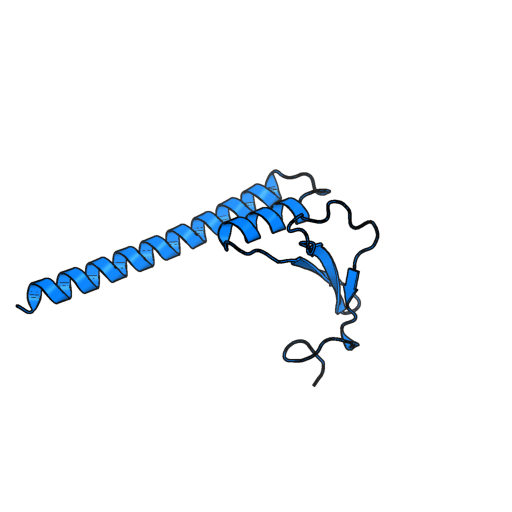,51,49,53,53,50,53,53,47,45,65,74,72,41,57,79,94,49,31,54,50,56,44,45,51,54,50,30,63,75,68,73,44,78,70,58,72,40,64,48,70,49,97,88,54,25,40,34,41,66,22,40,44,42,101,82,64,47,66,56,91,71,61,95,64,61,53,71,47,55,43,89,75,40,60,75,98,72,20,86,128